Protein AF-V5FCW7-F1 (afdb_monomer)

Foldseek 3Di:
DDDKDKDKDWDDDPPFIWIAIWIQDPNDIFTAPDTDGPVCNVVRVVRNVVRVVVVVVVVVPDDPPPDPPPPDDDDDDDDDDDD

Secondary structure (DSSP, 8-state):
-PPPEEEEEEEEETTEEEEEEEEEETTEEEE-SS-EEGGGHHHHHHHHHHHHHHHHHHHH-PPP---TT--------------

Organism: Byssochlamys spectabilis (strain No. 5 / NBRC 109023) (NCBI:txid1356009)

pLDDT: mean 79.83, std 19.65, range [37.41, 97.0]

Mean predicted aligned error: 12.4 Å

Radius of gyration: 25.6 Å; Cα contacts (8 Å, |Δi|>4): 100; chains: 1; bounding box: 43×67×66 Å

Sequence (83 aa):
MQPPVFNIVSDRRGGRTAWSSTVTVQGQNIAARYWYDGQYINNAKEDAAEVALMQLNAQTRSPPTVFAGQLAPQANGYGRLGF

Nearest PDB structures (foldseek):
  2n3g-assembly1_A  TM=8.524E-01  e=1.732E-02  Arabidopsis thaliana
  2n3h-assembly1_A  TM=8.489E-01  e=1.533E-02  Arabidopsis thaliana
  2n3f-assembly1_A  TM=7.301E-01  e=5.201E-02  Arabidopsis thaliana
  1whq-assembly1_A  TM=6.141E-01  e=4.603E-02  Mus musculus
  5ztm-assembly1_A  TM=7.397E-01  e=1.382E-01  Drosophila melanogaster

Structure (mmCIF, N/CA/C/O backbone):
data_AF-V5FCW7-F1
#
_entry.id   AF-V5FCW7-F1
#
loop_
_atom_site.group_PDB
_atom_site.id
_atom_site.type_symbol
_atom_site.label_atom_id
_atom_site.label_alt_id
_atom_site.label_comp_id
_atom_site.label_asym_id
_atom_site.label_entity_id
_atom_site.label_seq_id
_atom_site.pdbx_PDB_ins_code
_atom_site.Cartn_x
_atom_site.Cartn_y
_atom_site.Cartn_z
_atom_site.occupancy
_atom_site.B_iso_or_equiv
_atom_site.auth_seq_id
_atom_site.auth_comp_id
_atom_site.auth_asym_id
_atom_site.auth_atom_id
_atom_site.pdbx_PDB_model_num
ATOM 1 N N . MET A 1 1 ? -12.402 -13.263 14.889 1.00 61.00 1 MET A N 1
ATOM 2 C CA . MET A 1 1 ? -11.778 -12.146 14.144 1.00 61.00 1 MET A CA 1
ATOM 3 C C . MET A 1 1 ? -11.436 -12.655 12.757 1.00 61.00 1 MET A C 1
ATOM 5 O O . MET A 1 1 ? -10.869 -13.737 12.673 1.00 61.00 1 MET A O 1
ATOM 9 N N . GLN A 1 2 ? -11.829 -11.953 11.692 1.00 78.12 2 GLN A N 1
ATOM 10 C CA . GLN A 1 2 ? -11.395 -12.322 10.342 1.00 78.12 2 GLN A CA 1
ATOM 11 C C . GLN A 1 2 ? -9.965 -11.811 10.116 1.00 78.12 2 GLN A C 1
ATOM 13 O O . GLN A 1 2 ? -9.674 -10.681 10.522 1.00 78.12 2 GLN A O 1
ATOM 18 N N . PRO A 1 3 ? -9.070 -12.624 9.528 1.00 85.56 3 PRO A N 1
ATOM 19 C CA . PRO A 1 3 ? -7.729 -12.170 9.187 1.00 85.56 3 PRO A CA 1
ATOM 20 C C . PRO A 1 3 ? -7.793 -11.053 8.130 1.00 85.56 3 PRO A C 1
ATOM 22 O O . PRO A 1 3 ? -8.740 -11.021 7.339 1.00 85.56 3 PRO A O 1
ATOM 25 N N . PRO A 1 4 ? -6.803 -10.143 8.096 1.00 90.56 4 PRO A N 1
ATOM 26 C CA . PRO A 1 4 ? -6.731 -9.116 7.066 1.00 90.56 4 PRO A CA 1
ATOM 27 C C . PRO A 1 4 ? -6.600 -9.757 5.680 1.00 90.56 4 PRO A C 1
ATOM 29 O O . PRO A 1 4 ? -5.754 -10.628 5.466 1.00 90.56 4 PRO A O 1
ATOM 32 N N . VAL A 1 5 ? -7.431 -9.321 4.734 1.00 94.50 5 VAL A N 1
ATOM 33 C CA . VAL A 1 5 ? -7.407 -9.815 3.347 1.00 94.50 5 VAL A CA 1
ATOM 34 C C . VAL A 1 5 ? -6.668 -8.809 2.475 1.00 94.50 5 VAL A C 1
ATOM 36 O O . VAL A 1 5 ? -7.040 -7.642 2.448 1.00 94.50 5 VAL A O 1
ATOM 39 N N . PHE A 1 6 ? -5.635 -9.249 1.756 1.00 94.56 6 PHE A N 1
ATOM 40 C CA . PHE A 1 6 ? -4.859 -8.398 0.852 1.00 94.56 6 PHE A CA 1
ATOM 41 C C . PHE A 1 6 ? -5.252 -8.653 -0.600 1.00 94.56 6 PHE A C 1
ATOM 43 O O . PHE A 1 6 ? -5.246 -9.794 -1.057 1.00 94.56 6 PHE A O 1
ATOM 50 N N . ASN A 1 7 ? -5.512 -7.579 -1.334 1.00 96.25 7 ASN A N 1
ATOM 51 C CA . ASN A 1 7 ? -5.802 -7.587 -2.759 1.00 96.25 7 ASN A CA 1
ATOM 52 C C . ASN A 1 7 ? -4.710 -6.809 -3.486 1.00 96.25 7 ASN A C 1
ATOM 54 O O . ASN A 1 7 ? -4.405 -5.679 -3.112 1.00 96.25 7 ASN A O 1
ATOM 58 N N . ILE A 1 8 ? -4.125 -7.408 -4.519 1.00 96.44 8 ILE A N 1
ATOM 59 C CA . ILE A 1 8 ? -3.088 -6.771 -5.329 1.00 96.44 8 ILE A CA 1
ATOM 60 C C . ILE A 1 8 ? -3.726 -6.127 -6.555 1.00 96.44 8 ILE A C 1
ATOM 62 O O . ILE A 1 8 ? -4.531 -6.752 -7.242 1.00 96.44 8 ILE A O 1
ATOM 66 N N . VAL A 1 9 ? -3.341 -4.885 -6.832 1.00 94.88 9 VAL A N 1
ATOM 67 C CA . VAL A 1 9 ? -3.834 -4.090 -7.959 1.00 94.88 9 VAL A CA 1
ATOM 68 C C . VAL A 1 9 ? -2.670 -3.803 -8.898 1.00 94.88 9 VAL A C 1
ATOM 70 O O . VAL A 1 9 ? -1.600 -3.397 -8.450 1.00 94.88 9 VAL A O 1
ATOM 73 N N . SER A 1 10 ? -2.868 -4.000 -10.198 1.00 94.31 10 SER A N 1
ATOM 74 C CA . SER A 1 10 ? -1.853 -3.740 -11.222 1.00 94.31 10 SER A CA 1
ATOM 75 C C . SER A 1 10 ? -2.337 -2.710 -12.240 1.00 94.31 10 SER A C 1
ATOM 77 O O . SER A 1 10 ? -3.476 -2.795 -12.695 1.00 94.31 10 SER A O 1
ATOM 79 N N . ASP A 1 11 ? -1.454 -1.806 -12.650 1.00 93.50 11 ASP A N 1
ATOM 80 C CA . ASP A 1 11 ? -1.698 -0.761 -13.646 1.00 93.50 11 ASP A CA 1
ATOM 81 C C . ASP A 1 11 ? -0.620 -0.797 -14.743 1.00 93.50 11 ASP A C 1
ATOM 83 O O . ASP A 1 11 ? 0.578 -0.888 -14.457 1.00 93.50 11 ASP A O 1
ATOM 87 N N . ARG A 1 12 ? -1.028 -0.756 -16.017 1.00 93.69 12 ARG A N 1
ATOM 88 C CA . ARG A 1 12 ? -0.129 -0.959 -17.166 1.00 93.69 12 ARG A CA 1
ATOM 89 C C . ARG A 1 12 ? 0.287 0.393 -17.756 1.00 93.69 12 ARG A C 1
ATOM 91 O O . ARG A 1 12 ? -0.518 1.073 -18.382 1.00 93.69 12 ARG A O 1
ATOM 98 N N . ARG A 1 13 ? 1.566 0.759 -17.623 1.00 90.25 13 ARG A N 1
ATOM 99 C CA . ARG A 1 13 ? 2.122 2.082 -17.975 1.00 90.25 13 ARG A CA 1
ATOM 100 C C . ARG A 1 13 ? 3.080 2.031 -19.160 1.00 90.25 13 ARG A C 1
ATOM 102 O O . ARG A 1 13 ? 4.270 2.300 -19.016 1.00 90.25 13 ARG A O 1
ATOM 109 N N . GLY A 1 14 ? 2.573 1.631 -20.326 1.00 79.94 14 GLY A N 1
ATOM 110 C CA . GLY A 1 14 ? 3.307 1.754 -21.596 1.00 79.94 14 GLY A CA 1
ATOM 111 C C . GLY A 1 14 ? 4.692 1.088 -21.621 1.00 79.94 14 GLY A C 1
ATOM 112 O O . GLY A 1 14 ? 5.605 1.614 -22.243 1.00 79.94 14 GLY A O 1
ATOM 113 N N . GLY A 1 15 ? 4.863 -0.035 -20.913 1.00 86.56 15 GLY A N 1
ATOM 114 C CA . GLY A 1 15 ? 6.120 -0.801 -20.863 1.00 86.56 15 GLY A CA 1
ATOM 115 C C . GLY A 1 15 ? 6.515 -1.269 -19.463 1.00 86.56 15 GLY A C 1
ATOM 116 O O . GLY A 1 15 ? 7.278 -2.219 -19.325 1.00 86.56 15 GLY A O 1
ATOM 117 N N . ARG A 1 16 ? 5.951 -0.657 -18.418 1.00 84.62 16 ARG A N 1
ATOM 118 C CA . ARG A 1 16 ? 6.111 -1.085 -17.021 1.00 84.62 16 ARG A CA 1
ATOM 119 C C . ARG A 1 16 ? 4.748 -1.383 -16.407 1.00 84.62 16 ARG A C 1
ATOM 121 O O . ARG A 1 16 ? 3.762 -0.745 -16.769 1.00 84.62 16 ARG A O 1
ATOM 128 N N . THR A 1 17 ? 4.695 -2.330 -15.478 1.00 93.12 17 THR A N 1
ATOM 129 C CA . THR A 1 17 ? 3.501 -2.568 -14.659 1.00 93.12 17 THR A CA 1
ATOM 130 C C . THR A 1 17 ? 3.756 -1.996 -13.277 1.00 93.12 17 THR A C 1
ATOM 132 O O . THR A 1 17 ? 4.716 -2.382 -12.612 1.00 93.12 17 THR A O 1
ATOM 135 N N . ALA A 1 18 ? 2.908 -1.064 -12.869 1.00 94.12 18 ALA A N 1
ATOM 136 C CA . ALA A 1 18 ? 2.863 -0.549 -11.518 1.00 94.12 18 ALA A CA 1
ATOM 137 C C . ALA A 1 18 ? 1.965 -1.456 -10.667 1.00 94.12 18 ALA A C 1
ATOM 139 O O . ALA A 1 18 ? 0.926 -1.916 -11.135 1.00 94.12 18 ALA A O 1
ATOM 140 N N . TRP A 1 19 ? 2.353 -1.701 -9.423 1.00 96.38 19 TRP A N 1
ATOM 141 C CA . TRP A 1 19 ? 1.663 -2.586 -8.490 1.00 96.38 19 TRP A CA 1
ATOM 142 C C . TRP A 1 19 ? 1.318 -1.847 -7.204 1.00 96.38 19 TRP A C 1
ATOM 144 O O . TRP A 1 19 ? 2.129 -1.105 -6.665 1.00 96.38 19 TRP A O 1
ATOM 154 N N . SER A 1 20 ? 0.121 -2.056 -6.688 1.00 96.50 20 SER A N 1
ATOM 155 C CA . SER A 1 20 ? -0.314 -1.548 -5.392 1.00 96.50 20 SER A CA 1
ATOM 156 C C . SER A 1 20 ? -1.052 -2.655 -4.639 1.00 96.50 20 SER A C 1
ATOM 158 O O . SER A 1 20 ? -1.282 -3.743 -5.174 1.00 96.50 20 SER A O 1
ATOM 160 N N . SER A 1 21 ? -1.403 -2.401 -3.384 1.00 97.00 21 SER A N 1
ATOM 161 C CA . SER A 1 21 ? -2.149 -3.343 -2.556 1.00 97.00 21 SER A CA 1
ATOM 162 C C . SER A 1 21 ? -3.261 -2.626 -1.814 1.00 97.00 21 SER A C 1
ATOM 164 O O . SER A 1 21 ? -3.135 -1.466 -1.432 1.00 97.00 21 SER A O 1
ATOM 166 N N . THR A 1 22 ? -4.343 -3.341 -1.552 1.00 96.50 22 THR A N 1
ATOM 167 C CA . THR A 1 22 ? -5.409 -2.909 -0.654 1.00 96.50 22 THR A CA 1
ATOM 168 C C . THR A 1 22 ? -5.616 -3.984 0.399 1.00 96.50 22 THR A C 1
ATOM 170 O O . THR A 1 22 ? -5.686 -5.164 0.062 1.00 96.50 22 THR A O 1
ATOM 173 N N . VAL A 1 23 ? -5.703 -3.603 1.669 1.00 95.62 23 VAL A N 1
ATOM 174 C CA . VAL A 1 23 ? -6.006 -4.511 2.776 1.00 95.62 23 VAL A CA 1
ATOM 175 C C . VAL A 1 23 ? -7.430 -4.273 3.268 1.00 95.62 23 VAL A C 1
ATOM 177 O O . VAL A 1 23 ? -7.898 -3.136 3.344 1.00 95.62 23 VAL A O 1
ATOM 180 N N . THR A 1 24 ? -8.153 -5.344 3.566 1.00 95.06 24 THR A N 1
ATOM 181 C CA . THR A 1 24 ? -9.478 -5.291 4.183 1.00 95.06 24 THR A CA 1
ATOM 182 C C . THR A 1 24 ? -9.352 -5.686 5.647 1.00 95.06 24 THR A C 1
ATOM 184 O O . THR A 1 24 ? -8.982 -6.822 5.948 1.00 95.06 24 THR A O 1
ATOM 187 N N . VAL A 1 25 ? -9.657 -4.758 6.557 1.00 90.69 25 VAL A N 1
ATOM 188 C CA . VAL A 1 25 ? -9.589 -4.958 8.013 1.00 90.69 25 VAL A CA 1
ATOM 189 C C . VAL A 1 25 ? -10.878 -4.441 8.641 1.00 90.69 25 VAL A C 1
ATOM 191 O O . VAL A 1 25 ? -11.254 -3.299 8.415 1.00 90.69 25 VAL A O 1
ATOM 194 N N . GLN A 1 26 ? -11.579 -5.278 9.415 1.00 87.12 26 GLN A N 1
ATOM 195 C CA . GLN A 1 26 ? -12.847 -4.910 10.079 1.00 87.12 26 GLN A CA 1
ATOM 196 C C . GLN A 1 26 ? -13.902 -4.300 9.124 1.00 87.12 26 GLN A C 1
ATOM 198 O O . GLN A 1 26 ? -14.638 -3.389 9.488 1.00 87.12 26 GLN A O 1
ATOM 203 N N . GLY A 1 27 ? -13.955 -4.783 7.877 1.00 86.81 27 GLY A N 1
ATOM 204 C CA . GLY A 1 27 ? -14.861 -4.265 6.843 1.00 86.81 27 GLY A CA 1
ATOM 205 C C . GLY A 1 27 ? -14.429 -2.937 6.207 1.00 86.81 27 GLY A C 1
ATOM 206 O O . GLY A 1 27 ? -15.085 -2.481 5.277 1.00 86.81 27 GLY A O 1
ATOM 207 N N . GLN A 1 28 ? -13.325 -2.335 6.655 1.00 89.38 28 GLN A N 1
ATOM 208 C CA . GLN A 1 28 ? -12.710 -1.165 6.028 1.00 89.38 28 GLN A CA 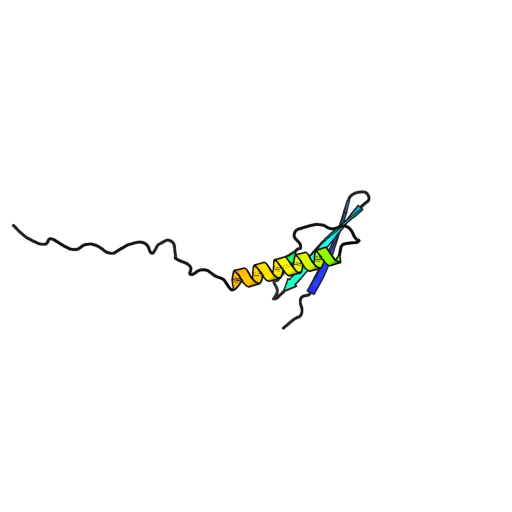1
ATOM 209 C C . GLN A 1 28 ? -11.694 -1.605 4.981 1.00 89.38 28 GLN A C 1
ATOM 211 O O . GLN A 1 28 ? -10.928 -2.543 5.217 1.00 89.38 28 GLN A O 1
ATOM 216 N N . ASN A 1 29 ? -11.668 -0.924 3.835 1.00 93.44 29 ASN A N 1
ATOM 217 C CA . ASN A 1 29 ? -10.715 -1.210 2.772 1.00 93.44 29 ASN A CA 1
ATOM 218 C C . ASN A 1 29 ? -9.710 -0.069 2.639 1.00 93.44 29 ASN A C 1
ATOM 220 O O . ASN A 1 29 ? -10.087 1.081 2.435 1.00 93.44 29 ASN A O 1
ATOM 224 N N . ILE A 1 30 ? -8.432 -0.396 2.796 1.00 94.81 30 ILE A N 1
ATOM 225 C CA . ILE A 1 30 ? -7.363 0.578 2.982 1.00 94.81 30 ILE A CA 1
ATOM 226 C C . ILE A 1 30 ? -6.276 0.291 1.955 1.00 94.81 30 ILE A C 1
ATOM 228 O O . ILE A 1 30 ? -5.726 -0.809 1.911 1.00 94.81 30 ILE A O 1
ATOM 232 N N . ALA A 1 31 ? -6.010 1.262 1.088 1.00 95.50 31 ALA A N 1
ATOM 233 C CA . ALA A 1 31 ? -5.025 1.138 0.023 1.00 95.50 31 ALA A CA 1
ATOM 234 C C . ALA A 1 31 ? -3.626 1.543 0.497 1.00 95.50 31 ALA A C 1
ATOM 236 O O . ALA A 1 31 ? -3.476 2.389 1.380 1.00 95.50 31 ALA A O 1
ATOM 237 N N . ALA A 1 32 ? -2.609 0.967 -0.139 1.00 95.62 32 ALA A N 1
ATOM 238 C CA . ALA A 1 32 ? -1.255 1.486 -0.090 1.00 95.62 32 ALA A CA 1
ATOM 239 C C . ALA A 1 32 ? -1.217 2.916 -0.656 1.00 95.62 32 ALA A C 1
ATOM 241 O O . ALA A 1 32 ? -1.974 3.281 -1.560 1.00 95.62 32 ALA A O 1
ATOM 242 N N . ARG A 1 33 ? -0.304 3.721 -0.129 1.00 95.69 33 ARG A N 1
ATOM 243 C CA . ARG A 1 33 ? -0.051 5.120 -0.488 1.00 95.69 33 ARG A CA 1
ATOM 244 C C . ARG A 1 33 ? 0.541 5.252 -1.882 1.00 95.69 33 ARG A C 1
ATOM 246 O O 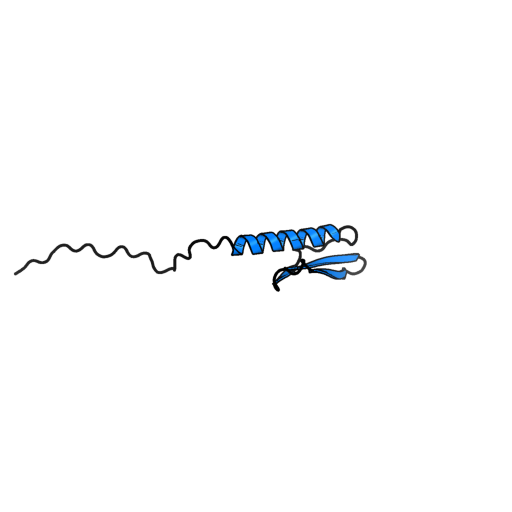. ARG A 1 33 ? 0.293 6.241 -2.568 1.00 95.69 33 ARG A O 1
ATOM 253 N N . TYR A 1 34 ? 1.345 4.272 -2.283 1.00 93.88 34 TYR A N 1
ATOM 254 C CA . TYR A 1 34 ? 2.151 4.352 -3.491 1.00 93.88 34 TYR A CA 1
ATOM 255 C C . TYR A 1 34 ? 1.940 3.166 -4.428 1.00 93.88 34 TYR A C 1
ATOM 257 O O . TYR A 1 34 ? 1.334 2.142 -4.101 1.00 93.88 34 TYR A O 1
ATOM 265 N N . TRP A 1 35 ? 2.470 3.351 -5.633 1.00 94.38 35 TRP A N 1
ATOM 266 C CA . TRP A 1 35 ? 2.617 2.318 -6.638 1.00 94.38 35 TRP A CA 1
ATOM 267 C C . TRP A 1 35 ? 4.076 1.879 -6.696 1.00 94.38 35 TRP A C 1
ATOM 269 O O . TRP A 1 35 ? 4.990 2.702 -6.713 1.00 94.38 35 TRP A O 1
ATOM 279 N N . TYR A 1 36 ? 4.269 0.576 -6.767 1.00 93.38 36 TYR A N 1
ATOM 280 C CA . TYR A 1 36 ? 5.541 -0.109 -6.671 1.00 93.38 36 TYR A CA 1
ATOM 281 C C . TYR A 1 36 ? 5.842 -0.848 -7.973 1.00 93.38 36 TYR A C 1
ATOM 283 O O . TYR A 1 36 ? 4.959 -1.135 -8.779 1.00 93.38 36 TYR A 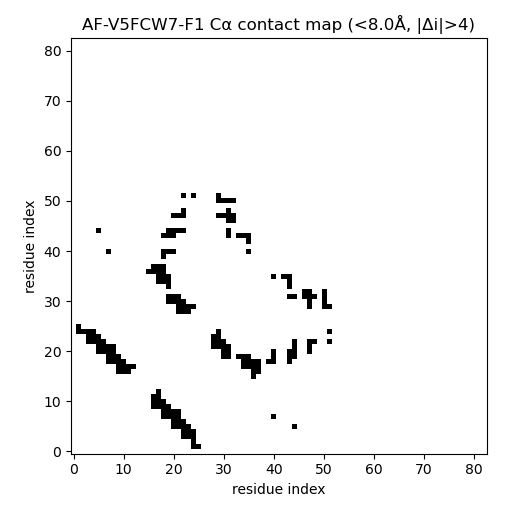O 1
ATOM 291 N N . ASP A 1 37 ? 7.112 -1.155 -8.195 1.00 92.62 37 ASP A N 1
ATOM 292 C CA . ASP A 1 37 ? 7.511 -2.060 -9.270 1.00 92.62 37 ASP A CA 1
ATOM 293 C C . ASP A 1 37 ? 7.165 -3.517 -8.891 1.00 92.62 37 ASP A C 1
ATOM 295 O O . ASP A 1 37 ? 6.993 -3.826 -7.710 1.00 92.62 37 ASP A O 1
ATOM 299 N N . GLY A 1 38 ? 7.063 -4.430 -9.864 1.00 91.06 38 GLY A N 1
ATOM 300 C CA . GLY A 1 38 ? 6.613 -5.812 -9.614 1.00 91.06 38 GLY A CA 1
ATOM 301 C C . GLY A 1 38 ? 7.498 -6.595 -8.643 1.00 91.06 38 GLY A C 1
ATOM 302 O O . GLY A 1 38 ? 7.021 -7.476 -7.935 1.00 91.06 38 GLY A O 1
ATOM 303 N N . GLN A 1 39 ? 8.773 -6.223 -8.543 1.00 94.31 39 GLN A N 1
ATOM 304 C CA . GLN A 1 39 ? 9.703 -6.793 -7.567 1.00 94.31 39 GLN A CA 1
ATOM 305 C C . GLN A 1 39 ? 9.409 -6.377 -6.108 1.00 94.31 39 GLN A C 1
ATOM 307 O O . GLN A 1 39 ? 9.898 -7.016 -5.182 1.00 94.31 39 GLN A O 1
ATOM 312 N N . TYR A 1 40 ? 8.589 -5.342 -5.889 1.00 94.88 40 TYR A N 1
ATOM 313 C CA . TYR A 1 40 ? 8.294 -4.749 -4.577 1.00 94.88 40 TYR A CA 1
ATOM 314 C C . TYR A 1 40 ? 6.816 -4.897 -4.168 1.00 94.88 40 TYR A C 1
ATOM 316 O O . TYR A 1 40 ? 6.284 -4.086 -3.411 1.00 94.88 40 TYR A O 1
ATOM 324 N N . ILE A 1 41 ? 6.131 -5.946 -4.636 1.00 94.00 41 ILE A N 1
ATOM 325 C CA . ILE A 1 41 ? 4.731 -6.229 -4.258 1.00 94.00 41 ILE A CA 1
ATOM 326 C C . ILE A 1 41 ? 4.576 -6.423 -2.740 1.00 94.00 41 ILE A C 1
ATOM 328 O O . ILE A 1 41 ? 3.552 -6.048 -2.171 1.00 94.00 41 ILE A O 1
ATOM 332 N N . ASN A 1 42 ? 5.587 -6.977 -2.064 1.00 96.06 42 ASN A N 1
ATOM 333 C CA . ASN A 1 42 ? 5.555 -7.122 -0.606 1.00 96.06 42 ASN A CA 1
ATOM 334 C C . ASN A 1 42 ? 5.560 -5.760 0.093 1.00 96.06 42 ASN A C 1
ATOM 336 O O . ASN A 1 42 ? 4.734 -5.543 0.972 1.00 96.06 42 ASN A O 1
ATOM 340 N N . ASN A 1 43 ? 6.375 -4.813 -0.376 1.00 95.38 43 ASN A N 1
ATOM 341 C CA . ASN A 1 43 ? 6.384 -3.447 0.142 1.00 95.38 43 ASN A CA 1
ATOM 342 C C . ASN A 1 43 ? 5.010 -2.780 -0.032 1.00 95.38 43 ASN A C 1
ATOM 344 O O . ASN A 1 43 ? 4.570 -2.058 0.854 1.00 95.38 43 ASN A O 1
ATOM 348 N N . ALA A 1 44 ? 4.294 -3.063 -1.129 1.00 95.12 44 ALA A N 1
ATOM 349 C CA . ALA A 1 44 ? 2.925 -2.578 -1.311 1.00 95.12 44 ALA A CA 1
ATOM 350 C C . ALA A 1 44 ? 1.960 -3.138 -0.250 1.00 95.12 44 ALA A C 1
ATOM 352 O O . ALA A 1 44 ? 1.101 -2.414 0.252 1.00 95.12 44 ALA A O 1
ATOM 353 N N . LYS A 1 45 ? 2.090 -4.422 0.111 1.00 94.75 45 LYS A N 1
ATOM 354 C CA . LYS A 1 45 ? 1.281 -5.038 1.178 1.00 94.75 45 LYS A CA 1
ATOM 355 C C . LYS A 1 45 ? 1.614 -4.458 2.549 1.00 94.75 45 LYS A C 1
ATOM 357 O O . LYS A 1 45 ? 0.697 -4.157 3.310 1.00 94.75 45 LYS A O 1
ATOM 362 N N . GLU A 1 46 ? 2.899 -4.312 2.854 1.00 95.81 46 GLU A N 1
ATOM 363 C CA . GLU A 1 46 ? 3.376 -3.733 4.113 1.00 95.81 46 GLU A CA 1
ATOM 364 C C . GLU A 1 46 ? 2.884 -2.296 4.280 1.00 95.81 46 GLU A C 1
ATOM 366 O O . GLU A 1 46 ? 2.366 -1.948 5.336 1.00 95.81 46 GLU A O 1
ATOM 371 N N . ASP A 1 47 ? 2.940 -1.499 3.214 1.00 95.75 47 ASP A N 1
ATOM 372 C CA . ASP A 1 47 ? 2.451 -0.124 3.214 1.00 95.75 47 ASP A CA 1
ATOM 373 C C . ASP A 1 47 ? 0.937 -0.055 3.477 1.00 95.75 47 ASP A C 1
ATOM 375 O O . ASP A 1 47 ? 0.490 0.684 4.353 1.00 95.75 47 ASP A O 1
ATOM 379 N N . ALA A 1 48 ? 0.138 -0.896 2.809 1.00 95.00 48 ALA A N 1
ATOM 380 C CA . ALA A 1 48 ? -1.298 -0.987 3.083 1.00 95.00 48 ALA A CA 1
ATOM 381 C C . ALA A 1 48 ? -1.591 -1.391 4.543 1.00 95.00 48 ALA A C 1
ATOM 383 O O . ALA A 1 48 ? -2.524 -0.869 5.158 1.00 95.00 48 ALA A O 1
ATOM 384 N N . ALA A 1 49 ? -0.793 -2.297 5.117 1.00 95.12 49 ALA A N 1
ATOM 385 C CA . ALA A 1 49 ? -0.926 -2.717 6.510 1.00 95.12 49 ALA A CA 1
ATOM 386 C C . ALA A 1 49 ? -0.531 -1.608 7.500 1.00 95.12 49 ALA A C 1
ATOM 388 O O . ALA A 1 49 ? -1.229 -1.409 8.496 1.00 95.12 49 ALA A O 1
ATOM 389 N N . GLU A 1 50 ? 0.542 -0.865 7.221 1.00 95.44 50 GLU A N 1
ATOM 390 C CA . GLU A 1 50 ? 0.977 0.280 8.026 1.00 95.44 50 GLU A CA 1
ATOM 391 C C . GLU A 1 50 ? -0.113 1.356 8.059 1.00 95.44 50 GLU A C 1
ATOM 393 O O . GLU A 1 50 ? -0.510 1.812 9.136 1.00 95.44 50 GLU A O 1
ATOM 398 N N . VAL A 1 51 ? -0.668 1.704 6.893 1.00 94.12 51 VAL A N 1
ATOM 399 C CA . VAL A 1 51 ? -1.770 2.670 6.793 1.00 94.12 51 VAL A CA 1
ATOM 400 C C . VAL A 1 51 ? -2.987 2.175 7.571 1.00 94.12 51 VAL A C 1
ATOM 402 O O . VAL A 1 51 ? -3.593 2.952 8.313 1.00 94.12 51 VAL A O 1
ATOM 405 N N . ALA A 1 52 ? -3.325 0.888 7.461 1.00 93.62 52 ALA A N 1
ATOM 406 C CA . ALA A 1 52 ? -4.442 0.309 8.199 1.00 93.62 52 ALA A CA 1
ATOM 407 C C . ALA A 1 52 ? -4.250 0.401 9.714 1.00 93.62 52 ALA A C 1
ATOM 409 O O . ALA A 1 52 ? -5.154 0.836 10.428 1.00 93.62 52 ALA A O 1
ATOM 410 N N . LEU A 1 53 ? -3.062 0.055 10.207 1.00 92.25 53 LEU A N 1
ATOM 411 C CA . LEU A 1 53 ? -2.739 0.152 11.625 1.00 92.25 53 LEU A CA 1
ATOM 412 C C . LEU A 1 53 ? -2.803 1.602 12.119 1.00 92.25 53 LEU A C 1
ATOM 414 O O . LEU A 1 53 ? -3.332 1.860 13.201 1.00 92.25 53 LEU A O 1
ATOM 418 N N . MET A 1 54 ? -2.290 2.548 11.332 1.00 91.44 54 MET A N 1
ATOM 419 C CA . MET A 1 54 ? -2.293 3.964 11.689 1.00 91.44 54 MET A CA 1
ATOM 420 C C . MET A 1 54 ? -3.721 4.519 11.780 1.00 91.44 54 MET A C 1
ATOM 422 O O . MET A 1 54 ? -4.040 5.214 12.744 1.00 91.44 54 MET A O 1
ATOM 426 N N . GLN A 1 55 ? -4.597 4.162 10.835 1.00 89.38 55 GLN A N 1
ATOM 427 C CA . GLN A 1 55 ? -6.008 4.566 10.851 1.00 89.38 55 GLN A CA 1
ATOM 428 C C . GLN A 1 55 ? -6.770 3.957 12.034 1.00 89.38 55 GLN A C 1
ATOM 430 O O . GLN A 1 55 ? -7.456 4.678 12.759 1.00 89.38 55 GLN A O 1
ATOM 435 N N . LEU A 1 56 ? -6.598 2.656 12.284 1.00 87.00 56 LEU A N 1
ATOM 436 C CA . LEU A 1 56 ? -7.248 1.974 13.407 1.00 87.00 56 LEU A CA 1
ATOM 437 C C . LEU A 1 56 ? -6.797 2.548 14.760 1.00 87.00 56 LEU A C 1
ATOM 439 O O . LEU A 1 56 ? -7.625 2.758 15.646 1.00 87.00 56 LEU A O 1
ATOM 443 N N . ASN A 1 57 ? -5.507 2.863 14.916 1.00 86.88 57 ASN A N 1
ATOM 444 C CA . ASN A 1 57 ? -4.982 3.499 16.128 1.00 86.88 57 ASN A CA 1
ATOM 445 C C . ASN A 1 57 ? -5.406 4.966 16.282 1.00 86.88 57 ASN A C 1
ATOM 447 O O . ASN A 1 57 ? -5.568 5.443 17.404 1.00 86.88 57 ASN A O 1
ATOM 451 N N . ALA A 1 58 ? -5.578 5.708 15.188 1.00 81.88 58 ALA A N 1
ATOM 452 C CA . ALA A 1 58 ? -6.124 7.062 15.257 1.00 81.88 58 ALA A CA 1
ATOM 453 C C . ALA A 1 58 ? -7.583 7.042 15.738 1.00 81.88 58 ALA A C 1
ATOM 455 O O . ALA A 1 58 ? -7.978 7.875 16.548 1.00 81.88 58 ALA A O 1
ATOM 456 N N . GLN A 1 59 ? -8.364 6.051 15.303 1.00 72.06 59 GLN A N 1
ATOM 457 C CA . GLN A 1 59 ? -9.764 5.900 15.693 1.00 72.06 59 GLN A CA 1
ATOM 458 C C . GLN A 1 59 ? -9.928 5.557 17.185 1.00 72.06 59 GLN A C 1
ATOM 460 O O . GLN A 1 59 ? -10.830 6.075 17.845 1.00 72.06 59 GLN A O 1
ATOM 465 N N . THR A 1 60 ? -9.029 4.747 17.755 1.00 68.44 60 THR A N 1
ATOM 466 C CA . THR A 1 60 ? -9.017 4.471 19.205 1.00 68.44 60 THR A CA 1
ATOM 467 C C . THR A 1 60 ? -8.545 5.669 20.030 1.00 68.44 60 THR A C 1
ATOM 469 O O . THR A 1 60 ? -8.954 5.825 21.180 1.00 68.44 60 THR A O 1
ATOM 472 N N . ARG A 1 61 ? -7.732 6.555 19.446 1.00 64.19 61 ARG A N 1
ATOM 473 C CA . ARG A 1 61 ? -7.243 7.798 20.061 1.00 64.19 61 ARG A CA 1
ATOM 474 C C . ARG A 1 61 ? -8.110 8.987 19.654 1.00 64.19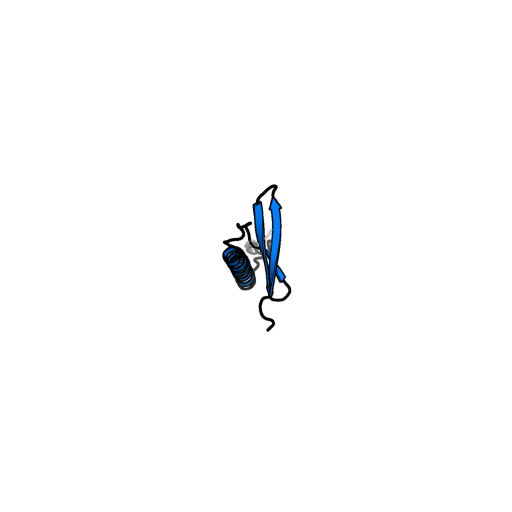 61 ARG A C 1
ATOM 476 O O . ARG A 1 61 ? -7.616 9.973 19.117 1.00 64.19 61 ARG A O 1
ATOM 483 N N . SER A 1 62 ? -9.405 8.909 19.936 1.00 58.22 62 SER A N 1
ATOM 484 C CA . SER A 1 62 ? -10.269 10.089 19.851 1.00 58.22 62 SER A CA 1
ATOM 485 C C . SER A 1 62 ? -9.843 11.092 20.940 1.00 58.22 62 SER A C 1
ATOM 487 O O . SER A 1 62 ? -9.925 10.739 22.120 1.00 58.22 62 SER A O 1
ATOM 489 N N . PRO A 1 63 ? -9.375 12.318 20.623 1.00 60.44 63 PRO A N 1
ATOM 490 C CA . PRO A 1 63 ? -9.272 13.363 21.640 1.00 60.44 63 PRO A CA 1
ATOM 491 C C . PRO A 1 63 ? -10.680 13.663 22.182 1.00 60.44 63 PRO A C 1
ATOM 493 O O . PRO A 1 63 ? -11.653 13.492 21.437 1.00 60.44 63 PRO A O 1
ATOM 496 N N . PRO A 1 64 ? -10.835 14.102 23.449 1.00 55.09 64 PRO A N 1
ATOM 497 C CA . PRO A 1 64 ? -12.138 14.524 23.938 1.00 55.09 64 PRO A CA 1
ATOM 498 C C . PRO A 1 64 ? -12.666 15.594 22.987 1.00 55.09 64 PRO A C 1
ATOM 500 O O . PRO A 1 64 ? -12.015 16.612 22.746 1.00 55.09 64 PRO A O 1
ATOM 503 N N . THR A 1 65 ? -13.821 15.319 22.389 1.00 57.47 65 THR A N 1
ATOM 504 C CA . THR A 1 65 ? -14.528 16.253 21.526 1.00 57.47 65 THR A CA 1
ATOM 505 C C . THR A 1 65 ? -14.959 17.427 22.397 1.00 57.47 65 THR A C 1
ATOM 507 O O . THR A 1 65 ? -16.021 17.399 23.013 1.00 57.47 65 THR A O 1
ATOM 510 N N . VAL A 1 66 ? -14.114 18.453 22.507 1.00 59.97 66 VAL A N 1
ATOM 511 C CA . VAL A 1 66 ? -14.551 19.748 23.021 1.00 59.97 66 VAL A CA 1
ATOM 512 C C . VAL A 1 66 ? -15.449 20.308 21.928 1.00 59.97 66 VAL A C 1
ATOM 514 O O . VAL A 1 66 ? -14.974 20.780 20.896 1.00 59.97 66 VAL A O 1
ATOM 517 N N . PHE A 1 67 ? -16.759 20.144 22.095 1.00 56.16 67 PHE A N 1
ATOM 518 C CA . PHE A 1 67 ? -17.733 20.761 21.208 1.00 56.16 67 PHE A CA 1
ATOM 519 C C . PHE A 1 67 ? -17.450 22.266 21.175 1.00 56.16 67 PHE A C 1
ATOM 521 O O . PHE A 1 67 ? -17.375 22.914 22.224 1.00 56.16 67 PHE A O 1
ATOM 528 N N . ALA A 1 68 ? -17.273 22.810 19.969 1.00 48.78 68 ALA A N 1
ATOM 529 C CA . ALA A 1 68 ? -17.173 24.243 19.731 1.00 48.78 68 ALA A CA 1
ATOM 530 C C . ALA A 1 68 ? -18.469 24.904 20.234 1.00 48.78 68 ALA A C 1
ATOM 532 O O . ALA A 1 68 ? -19.494 24.892 19.560 1.00 48.78 68 ALA A O 1
ATOM 533 N N . GLY A 1 69 ? -18.440 25.372 21.481 1.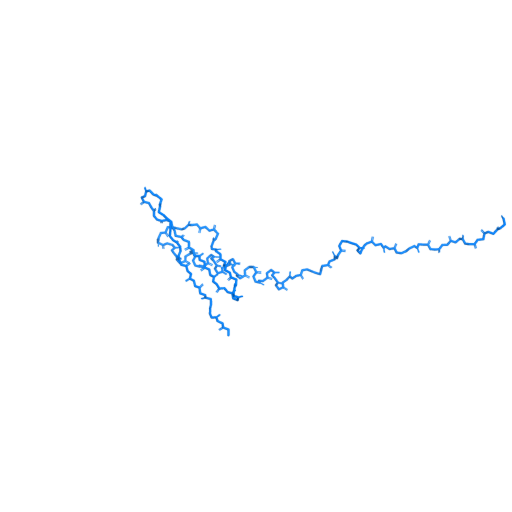00 53.19 69 GLY A N 1
ATOM 534 C CA . GLY A 1 69 ? -19.611 25.831 22.232 1.00 53.19 69 GLY A CA 1
ATOM 535 C C . GLY A 1 69 ? -19.4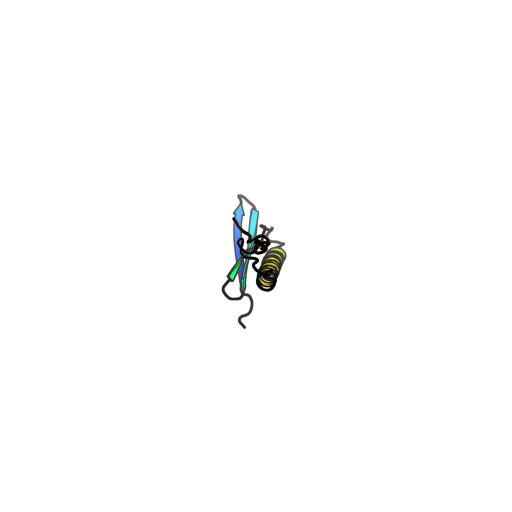00 25.851 23.749 1.00 53.19 69 GLY A C 1
ATOM 536 O O . GLY A 1 69 ? -20.087 26.587 24.447 1.00 53.19 69 GLY A O 1
ATOM 537 N N . GLN A 1 70 ? 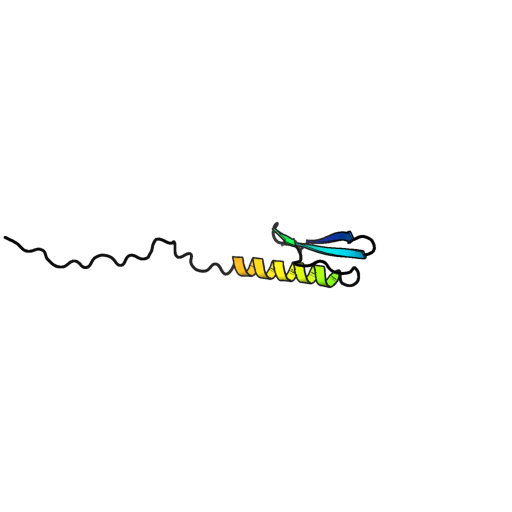-18.419 25.112 24.277 1.00 53.47 70 GLN A N 1
ATOM 538 C CA . GLN A 1 70 ? -18.106 25.096 25.713 1.00 53.47 70 GLN A CA 1
ATOM 539 C C . GLN A 1 70 ? -16.921 26.007 26.069 1.00 53.47 70 GLN A C 1
ATOM 541 O O . GLN A 1 70 ? -15.931 25.564 26.638 1.00 53.47 70 GLN A O 1
ATOM 546 N N . LEU A 1 71 ? -17.015 27.294 25.736 1.00 51.09 71 LEU A N 1
ATOM 547 C CA . LEU A 1 71 ? -16.163 28.339 26.315 1.00 51.09 71 LEU A CA 1
ATOM 548 C C . LEU A 1 71 ? -17.031 29.553 26.653 1.00 51.09 71 LEU A C 1
ATOM 550 O O . LEU A 1 71 ? -17.021 30.566 25.962 1.00 51.09 71 LEU A O 1
ATOM 554 N N . ALA A 1 72 ? -17.800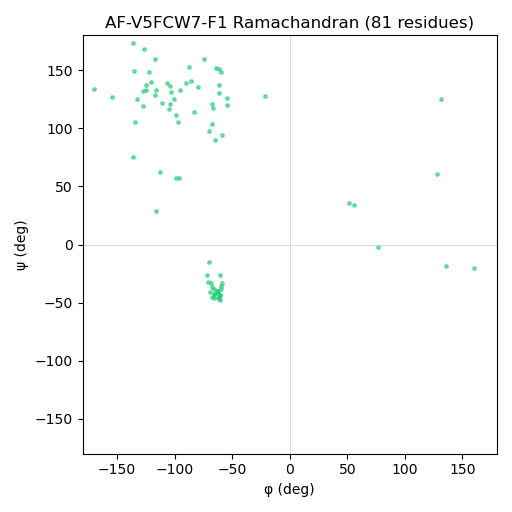 29.431 27.731 1.00 48.78 72 ALA A N 1
ATOM 555 C CA . ALA A 1 72 ? -18.380 30.569 28.426 1.00 48.78 72 ALA A CA 1
ATOM 556 C C . ALA A 1 72 ? -18.166 30.374 29.932 1.00 48.78 72 ALA A C 1
ATOM 558 O O . ALA A 1 72 ? -18.854 29.554 30.544 1.00 48.78 72 ALA A O 1
ATOM 559 N N . PRO A 1 73 ? -17.230 31.101 30.562 1.00 46.19 73 PRO A N 1
ATOM 560 C CA . PRO A 1 73 ? -17.303 31.339 31.989 1.00 46.19 73 PRO A CA 1
ATOM 561 C C . PRO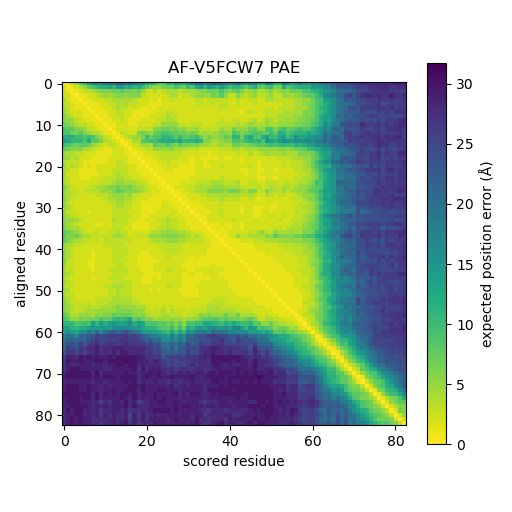 A 1 73 ? -18.515 32.229 32.270 1.00 46.19 73 PRO A C 1
ATOM 563 O O . PRO A 1 73 ? -18.668 33.324 31.729 1.00 46.19 73 PRO A O 1
ATOM 566 N N . GLN A 1 74 ? -19.395 31.682 33.094 1.00 43.94 74 GLN A N 1
ATOM 567 C CA . GLN A 1 74 ? -20.634 32.250 33.587 1.00 43.94 74 GLN A CA 1
ATOM 568 C C . GLN A 1 74 ? -20.386 33.537 34.401 1.00 43.94 74 GLN A C 1
ATOM 570 O O . GLN A 1 74 ? -19.466 33.615 35.207 1.00 43.94 74 GLN A O 1
ATOM 575 N N . ALA A 1 75 ? -21.241 34.525 34.134 1.00 42.50 75 ALA A N 1
ATOM 576 C CA . ALA A 1 75 ? -21.397 35.862 34.705 1.00 42.50 75 ALA A CA 1
ATOM 577 C C . ALA A 1 75 ? -20.822 36.153 36.112 1.00 42.50 75 ALA A C 1
ATOM 579 O O . ALA A 1 75 ? -21.228 35.560 37.111 1.00 42.50 75 ALA A O 1
ATOM 580 N N . ASN A 1 76 ? -20.022 37.226 36.194 1.00 37.41 76 ASN A N 1
ATOM 581 C CA . ASN A 1 76 ? -19.804 37.995 37.421 1.00 37.41 76 ASN A CA 1
ATOM 582 C C . ASN A 1 76 ? -21.103 38.722 37.805 1.00 37.41 76 ASN A C 1
ATOM 584 O O . ASN A 1 76 ? -21.450 39.750 37.223 1.00 37.41 76 ASN A O 1
ATOM 588 N N . GLY A 1 77 ? -21.807 38.202 38.806 1.00 45.62 77 GLY A N 1
ATOM 589 C CA . GLY A 1 77 ? -22.835 38.945 39.521 1.00 45.62 77 GLY A CA 1
ATOM 590 C C . GLY A 1 77 ? -22.211 39.813 40.610 1.00 45.62 77 GLY A C 1
ATOM 591 O O . GLY A 1 77 ? -21.707 39.271 41.582 1.00 45.62 77 GLY A O 1
ATOM 592 N N . TYR A 1 78 ? -22.298 41.137 40.475 1.00 38.97 78 TYR A N 1
ATOM 593 C CA . TYR A 1 78 ? -22.303 42.085 41.596 1.00 38.97 78 TYR A CA 1
ATOM 594 C C . TYR A 1 78 ? -23.036 43.362 41.171 1.00 38.97 78 TYR A C 1
ATOM 596 O O . TYR A 1 78 ? -22.680 43.971 40.168 1.00 38.97 78 TYR A O 1
ATOM 604 N N . GLY A 1 79 ? -24.030 43.781 41.963 1.00 43.44 79 GLY A N 1
ATOM 605 C CA . GLY A 1 79 ? -24.521 45.163 41.932 1.00 43.44 79 GLY A CA 1
ATOM 606 C C . GLY A 1 79 ? -26.026 45.360 41.768 1.00 43.44 79 GLY A C 1
ATOM 607 O O . GLY A 1 79 ? -26.462 46.021 40.836 1.00 43.44 79 GLY A O 1
ATOM 608 N N . ARG A 1 80 ? -26.821 44.842 42.708 1.00 48.16 80 ARG A N 1
ATOM 609 C CA . ARG A 1 80 ? -28.195 45.292 42.977 1.00 48.16 80 ARG A CA 1
ATOM 610 C C . ARG A 1 80 ? -28.163 46.279 44.147 1.00 48.16 80 ARG A C 1
ATOM 612 O O . ARG A 1 80 ? -28.058 45.776 45.257 1.00 48.16 80 ARG A O 1
ATOM 619 N N . LEU A 1 81 ? -28.320 47.587 43.906 1.00 45.34 81 LEU A N 1
ATOM 620 C CA . LEU A 1 81 ? -28.888 48.673 44.754 1.00 45.34 81 LEU A CA 1
ATOM 621 C C . LEU A 1 81 ? -29.017 49.897 43.805 1.00 45.34 81 LEU A C 1
ATOM 623 O O . LEU A 1 81 ? -28.085 50.121 43.048 1.00 45.34 81 LEU A O 1
ATOM 627 N N . GLY A 1 82 ? -30.069 50.705 43.690 1.00 44.41 82 GLY A N 1
ATOM 628 C CA . GLY A 1 82 ? -31.165 51.078 44.578 1.00 44.41 82 GLY A CA 1
ATOM 629 C C . GLY A 1 82 ? -31.260 52.617 44.554 1.00 44.41 82 GLY A C 1
ATOM 630 O O . GLY A 1 82 ? -30.259 53.249 44.872 1.00 44.41 82 GLY A O 1
ATOM 631 N N . PHE A 1 83 ? -32.454 53.139 44.227 1.00 51.34 83 PHE A N 1
ATOM 632 C CA . PHE A 1 83 ? -32.928 54.545 44.232 1.00 51.34 83 PHE A CA 1
ATOM 633 C C . PHE A 1 83 ? -32.530 55.442 43.052 1.00 51.34 83 PHE A C 1
ATOM 635 O O . PHE A 1 83 ? -31.340 55.788 42.915 1.00 51.34 83 PHE A O 1
#

Solvent-accessible surface area (backbone atoms only — not comparable to full-atom values): 5272 Å² total; per-residue (Å²): 135,83,77,74,46,78,44,80,46,77,45,83,60,93,89,48,55,39,26,29,17,33,30,35,51,97,89,43,79,32,58,26,92,55,75,27,50,72,93,37,53,64,59,17,47,52,43,6,50,53,50,42,52,52,52,56,53,49,66,74,58,64,70,84,81,75,60,94,78,83,82,72,88,78,79,90,85,83,85,90,81,84,137